Protein AF-J1L1T6-F1 (afdb_monomer_lite)

Secondary structure (DSSP, 8-state):
-------------EE-TTT--EESSHHHHHHHHTT-TT-PEEEEEEETTEEEEEEE---HHHHHHHHHHHTTT-HHHHHHHHHHHHHTTSEEEEEEEETT-----PPP-----

Foldseek 3Di:
DDPDDDDDPDPCWDADPQPRDTDNDPVVNVVCLLVVFSNWDWDWAAAQQKTKTFIASDDPVVVVVLVVVSVVRDVVVSVVVSVVCVVVVRTVDMDMGGNPPDDPDDDDPDPDD

pLDDT: mean 79.72, std 17.03, range [40.94, 95.56]

InterPro domains:
  IPR013087 Zinc finger C2H2-type [PS50157] (14-34)

Structure (mmCIF, N/CA/C/O backbone):
data_AF-J1L1T6-F1
#
_entry.id   AF-J1L1T6-F1
#
loop_
_atom_site.group_PDB
_atom_site.id
_atom_site.type_symbol
_atom_site.label_atom_id
_atom_site.label_alt_id
_atom_site.label_comp_id
_atom_site.label_asym_id
_atom_site.label_entity_id
_atom_site.label_seq_id
_atom_site.pdbx_PDB_ins_code
_atom_site.Cartn_x
_atom_site.Cartn_y
_atom_site.Cartn_z
_atom_site.occupancy
_atom_site.B_iso_or_equiv
_atom_site.auth_seq_id
_atom_site.auth_comp_id
_atom_site.auth_asym_id
_atom_site.auth_atom_id
_atom_site.pdbx_PDB_model_num
ATOM 1 N N . MET A 1 1 ? 46.156 -26.346 -22.655 1.00 45.94 1 MET A N 1
ATOM 2 C CA . MET A 1 1 ? 45.971 -24.902 -22.921 1.00 45.94 1 MET A CA 1
ATOM 3 C C . MET A 1 1 ? 45.251 -24.836 -24.255 1.00 45.94 1 MET A C 1
ATOM 5 O O . MET A 1 1 ? 45.761 -25.417 -25.196 1.00 45.94 1 MET A O 1
ATOM 9 N N . ILE A 1 2 ? 44.006 -24.384 -24.349 1.00 40.94 2 ILE A N 1
ATOM 10 C CA . ILE A 1 2 ? 43.652 -22.962 -24.396 1.00 40.94 2 ILE A CA 1
ATOM 11 C C . ILE A 1 2 ? 42.214 -22.803 -23.866 1.00 40.94 2 ILE A C 1
ATOM 13 O O . ILE A 1 2 ? 41.290 -23.436 -24.368 1.00 40.94 2 ILE A O 1
ATOM 17 N N . ILE A 1 3 ? 42.048 -21.968 -22.839 1.00 51.97 3 ILE A N 1
ATOM 18 C CA . ILE A 1 3 ? 40.759 -21.381 -22.462 1.00 51.97 3 ILE A CA 1
ATOM 19 C C . ILE A 1 3 ? 40.504 -20.302 -23.518 1.00 51.97 3 ILE A C 1
ATOM 21 O O . ILE A 1 3 ? 41.142 -19.252 -23.480 1.00 51.97 3 ILE A O 1
ATOM 25 N N . SER A 1 4 ? 39.666 -20.598 -24.511 1.00 51.22 4 SER A N 1
ATOM 26 C CA . SER A 1 4 ? 39.235 -19.611 -25.504 1.00 51.22 4 SER A CA 1
ATOM 27 C C . SER A 1 4 ? 37.937 -18.952 -25.055 1.00 51.22 4 SER A C 1
ATOM 29 O O . SER A 1 4 ? 37.021 -19.633 -24.601 1.00 51.22 4 SER A O 1
ATOM 31 N N . ASN A 1 5 ? 37.883 -17.641 -25.281 1.00 49.00 5 ASN A N 1
ATOM 32 C CA . ASN A 1 5 ? 36.828 -16.673 -24.978 1.00 49.00 5 ASN A CA 1
ATOM 33 C C . ASN A 1 5 ? 36.812 -16.184 -23.530 1.00 49.00 5 ASN A C 1
ATOM 35 O O . ASN A 1 5 ? 36.160 -16.748 -22.661 1.00 49.00 5 ASN A O 1
ATOM 39 N N . ILE A 1 6 ? 37.685 -15.230 -23.200 1.00 60.62 6 ILE A N 1
ATOM 40 C CA . ILE A 1 6 ? 37.565 -13.795 -23.547 1.00 60.62 6 ILE A CA 1
ATOM 41 C C . ILE A 1 6 ? 36.318 -13.218 -22.882 1.00 60.62 6 ILE A C 1
ATOM 43 O O . ILE A 1 6 ? 35.186 -13.591 -23.174 1.00 60.62 6 ILE A O 1
ATOM 47 N N . MET A 1 7 ? 36.621 -12.349 -21.925 1.00 49.12 7 MET A N 1
ATOM 48 C CA . MET A 1 7 ? 35.731 -11.601 -21.058 1.00 49.12 7 MET A CA 1
ATOM 49 C C . MET A 1 7 ? 34.573 -10.964 -21.832 1.00 49.12 7 MET A C 1
ATOM 51 O O . MET A 1 7 ? 34.784 -10.341 -22.867 1.00 49.12 7 MET A O 1
ATOM 55 N N . ASP A 1 8 ? 33.379 -11.131 -21.263 1.00 49.56 8 ASP A N 1
ATOM 56 C CA . ASP A 1 8 ? 32.101 -10.480 -21.563 1.00 49.56 8 ASP A CA 1
ATOM 57 C C . ASP A 1 8 ? 32.294 -9.000 -21.966 1.00 49.56 8 ASP A C 1
ATOM 59 O O . ASP A 1 8 ? 32.460 -8.118 -21.120 1.00 49.56 8 ASP A O 1
ATOM 63 N N . GLU A 1 9 ? 32.343 -8.725 -23.274 1.00 54.62 9 GLU A N 1
ATOM 64 C CA . GLU A 1 9 ? 32.408 -7.366 -23.810 1.00 54.62 9 GLU A CA 1
ATOM 65 C C . GLU A 1 9 ? 31.092 -6.635 -23.499 1.00 54.62 9 GLU A C 1
ATOM 67 O O . GLU A 1 9 ? 30.039 -6.916 -24.073 1.00 54.62 9 GLU A O 1
ATOM 72 N N . THR A 1 10 ? 31.171 -5.613 -22.643 1.00 57.59 10 THR A N 1
ATOM 73 C CA . THR A 1 10 ? 30.208 -4.496 -22.565 1.00 57.59 10 THR A CA 1
ATOM 74 C C . THR A 1 10 ? 28.756 -4.869 -22.251 1.00 57.59 10 THR A C 1
ATOM 76 O O . THR A 1 10 ? 27.822 -4.562 -22.995 1.00 57.59 10 THR A O 1
ATOM 79 N N . SER A 1 11 ? 28.507 -5.432 -21.070 1.00 60.28 11 SER A N 1
ATOM 80 C CA . SER A 1 11 ? 27.165 -5.355 -20.483 1.00 60.28 11 SER A CA 1
ATOM 81 C C . SER A 1 11 ? 26.906 -3.947 -19.915 1.00 60.28 11 SER A C 1
ATOM 83 O O . SER A 1 11 ? 26.729 -3.765 -18.713 1.00 60.28 11 SER A O 1
ATOM 85 N N . ASP A 1 12 ? 26.817 -2.928 -20.785 1.00 66.19 12 ASP A N 1
ATOM 86 C CA . ASP A 1 12 ? 26.250 -1.592 -20.485 1.00 66.19 12 ASP A CA 1
ATOM 87 C C . ASP A 1 12 ? 24.720 -1.668 -20.296 1.00 66.19 12 ASP A C 1
ATOM 89 O O . ASP A 1 12 ? 23.935 -0.810 -20.714 1.00 66.19 12 ASP A O 1
ATOM 93 N N . ARG A 1 13 ? 24.251 -2.767 -19.704 1.00 79.50 13 ARG A N 1
ATOM 94 C CA . ARG A 1 13 ? 22.847 -3.035 -19.449 1.00 79.50 13 ARG A CA 1
ATOM 95 C C . ARG A 1 13 ? 22.602 -2.893 -17.960 1.00 79.50 13 ARG A C 1
ATOM 97 O O . ARG A 1 13 ? 23.127 -3.626 -17.131 1.00 79.50 13 ARG A O 1
ATOM 104 N N . PHE A 1 14 ? 21.729 -1.963 -17.618 1.00 88.38 14 PHE A N 1
ATOM 105 C CA . PHE A 1 14 ? 21.262 -1.765 -16.258 1.00 88.38 14 PHE A CA 1
ATOM 106 C C . PHE A 1 14 ? 20.184 -2.807 -15.965 1.00 88.38 14 PHE A C 1
ATOM 108 O O . PHE A 1 14 ? 19.075 -2.712 -16.487 1.00 88.38 14 PHE A O 1
ATOM 115 N N . ILE A 1 15 ? 20.503 -3.824 -15.167 1.00 89.94 15 ILE A N 1
ATOM 116 C CA . ILE A 1 15 ? 19.588 -4.938 -14.883 1.00 89.94 15 ILE A CA 1
ATOM 117 C C . ILE A 1 15 ? 18.813 -4.672 -13.591 1.00 89.94 15 ILE A C 1
ATOM 119 O O . ILE A 1 15 ? 19.372 -4.309 -12.555 1.00 89.94 15 ILE A O 1
ATOM 123 N N . CYS A 1 16 ? 17.499 -4.877 -13.627 1.00 89.00 16 CYS A N 1
ATOM 124 C CA . CYS A 1 16 ? 16.680 -4.851 -12.427 1.00 89.00 16 CYS A CA 1
ATOM 125 C C . CYS A 1 16 ? 16.948 -6.091 -11.573 1.00 89.00 16 CYS A C 1
ATOM 127 O O . CYS A 1 16 ? 16.570 -7.197 -11.947 1.00 89.00 16 CYS A O 1
ATOM 129 N N . LYS A 1 17 ? 17.507 -5.901 -10.375 1.00 85.62 17 LYS A N 1
ATOM 130 C CA . LYS A 1 17 ? 17.789 -6.996 -9.430 1.00 85.62 17 LYS A CA 1
ATOM 131 C C . LYS A 1 17 ? 16.561 -7.782 -8.946 1.00 85.62 17 LYS A C 1
ATOM 133 O O . LYS A 1 17 ? 16.723 -8.825 -8.332 1.00 85.62 17 LYS A O 1
ATOM 138 N N . TYR A 1 18 ? 15.350 -7.268 -9.174 1.00 85.94 18 TYR A N 1
ATOM 139 C CA . TYR A 1 18 ? 14.105 -7.893 -8.714 1.00 85.94 18 TYR A CA 1
ATOM 140 C C . TYR A 1 18 ? 13.431 -8.745 -9.796 1.00 85.94 18 TYR A C 1
ATOM 142 O O . TYR A 1 18 ? 12.895 -9.803 -9.492 1.00 85.94 18 TYR A O 1
ATOM 150 N N . CYS A 1 19 ? 13.428 -8.290 -11.054 1.00 87.62 19 CYS A N 1
ATOM 151 C CA . CYS A 1 19 ? 12.747 -8.986 -12.156 1.00 87.62 19 CYS A CA 1
ATOM 152 C C . CYS A 1 19 ? 13.683 -9.463 -13.274 1.00 87.62 19 CYS A C 1
ATOM 154 O O . CYS A 1 19 ? 13.212 -10.073 -14.228 1.00 87.62 19 CYS A O 1
ATOM 156 N N . GLY A 1 20 ? 14.976 -9.139 -13.208 1.00 87.88 20 GLY A N 1
ATOM 157 C CA . GLY A 1 20 ? 15.968 -9.512 -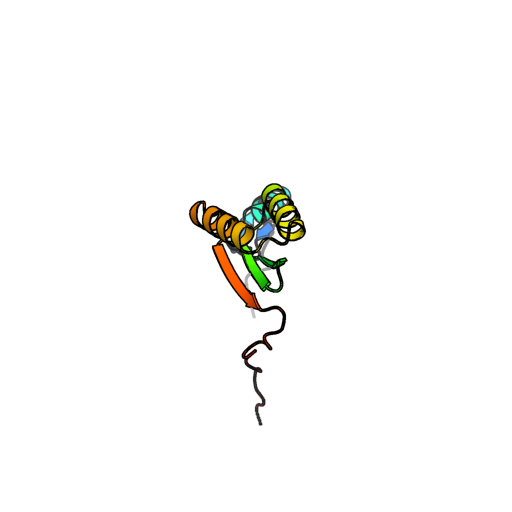14.215 1.00 87.88 20 GLY A CA 1
ATOM 158 C C . GLY A 1 20 ? 15.876 -8.749 -15.541 1.00 87.88 20 GLY A C 1
ATOM 159 O O . GLY A 1 20 ? 16.693 -8.991 -16.424 1.00 87.88 20 GLY A O 1
ATOM 160 N N . ARG A 1 21 ? 14.929 -7.810 -15.718 1.00 89.00 21 ARG A N 1
ATOM 161 C CA . ARG A 1 21 ? 14.849 -7.012 -16.957 1.00 89.00 21 ARG A CA 1
ATOM 162 C C . ARG A 1 21 ? 16.095 -6.150 -17.136 1.00 89.00 21 ARG A C 1
ATOM 164 O O . ARG A 1 21 ? 16.470 -5.409 -16.227 1.00 89.00 21 ARG A O 1
ATOM 171 N N . SER A 1 22 ? 16.675 -6.206 -18.329 1.00 90.94 22 SER A N 1
ATOM 172 C CA . SER A 1 22 ? 17.782 -5.355 -18.756 1.00 90.94 22 SER A CA 1
ATOM 173 C C . SER A 1 22 ? 17.278 -4.065 -19.396 1.00 90.94 22 SER A C 1
ATOM 175 O O . SER A 1 22 ? 16.378 -4.094 -20.235 1.00 90.94 22 SER A O 1
ATOM 177 N N . PHE A 1 23 ? 17.907 -2.948 -19.054 1.00 91.56 23 PHE A N 1
ATOM 178 C CA . PHE A 1 23 ? 17.635 -1.630 -19.617 1.00 91.56 23 PHE A CA 1
ATOM 179 C C . PHE A 1 23 ? 18.906 -1.064 -20.246 1.00 91.56 23 PHE A C 1
ATOM 181 O O . PHE A 1 23 ? 19.994 -1.231 -19.708 1.00 91.56 23 PHE A O 1
ATOM 188 N N . THR A 1 24 ? 18.769 -0.331 -21.348 1.00 90.75 24 THR A N 1
ATOM 189 C CA . THR A 1 24 ? 19.882 0.344 -22.044 1.00 90.75 24 THR A CA 1
ATOM 190 C C . THR A 1 24 ? 20.307 1.654 -21.373 1.00 90.75 24 THR A C 1
ATOM 192 O O . THR A 1 24 ? 21.159 2.379 -21.874 1.00 90.75 24 THR A O 1
ATOM 195 N N . SER A 1 25 ? 19.668 2.037 -20.265 1.00 90.62 25 SER A N 1
ATOM 196 C CA . SER A 1 25 ? 19.930 3.303 -19.581 1.00 90.62 25 SER A CA 1
ATOM 197 C C . SER A 1 25 ? 19.562 3.241 -18.104 1.00 90.62 25 SER A C 1
ATOM 199 O O . SER A 1 25 ? 18.494 2.737 -17.743 1.00 90.62 25 SER A O 1
ATOM 201 N N . MET A 1 26 ? 20.380 3.879 -17.261 1.00 87.94 26 MET A N 1
ATOM 202 C CA . MET A 1 26 ? 20.125 4.013 -15.823 1.00 87.94 26 MET A CA 1
ATOM 203 C C . MET A 1 26 ? 18.773 4.686 -15.545 1.00 87.94 26 MET A C 1
ATOM 205 O O . MET A 1 26 ? 18.020 4.233 -14.689 1.00 87.94 26 MET A O 1
ATOM 209 N N . LYS A 1 27 ? 18.406 5.733 -16.303 1.00 89.56 27 LYS A N 1
ATOM 210 C CA . LYS A 1 27 ? 17.092 6.395 -16.168 1.00 89.56 27 LYS A CA 1
ATOM 211 C C . LYS A 1 27 ? 15.928 5.431 -16.433 1.00 89.56 27 LYS A C 1
ATOM 213 O O . LYS A 1 27 ? 14.925 5.489 -15.724 1.00 89.56 27 LYS A O 1
ATOM 218 N N . GLY A 1 28 ? 16.077 4.537 -17.415 1.00 90.12 28 GLY A N 1
ATOM 219 C CA . GLY A 1 28 ? 15.096 3.496 -17.731 1.00 90.12 28 GLY A CA 1
ATOM 220 C C . GLY A 1 28 ? 14.943 2.502 -16.582 1.00 90.12 28 GLY A C 1
ATOM 221 O O . GLY A 1 28 ? 13.821 2.251 -16.143 1.00 90.12 28 GLY A O 1
ATOM 222 N N . LEU A 1 29 ? 16.066 2.043 -16.015 1.00 90.69 29 LEU A N 1
ATOM 223 C CA . LEU A 1 29 ? 16.060 1.198 -14.821 1.00 90.69 29 LEU A CA 1
ATOM 224 C C . LEU A 1 29 ? 15.397 1.909 -13.630 1.00 90.69 29 LEU A C 1
ATOM 226 O O . LEU A 1 29 ? 14.510 1.344 -13.002 1.00 90.69 29 LEU A O 1
ATOM 230 N N . VAL A 1 30 ? 15.769 3.155 -13.326 1.00 88.38 30 VAL A N 1
ATOM 231 C CA . VAL A 1 30 ? 15.193 3.915 -12.200 1.00 88.38 30 VAL A CA 1
ATOM 232 C C . VAL A 1 30 ? 13.689 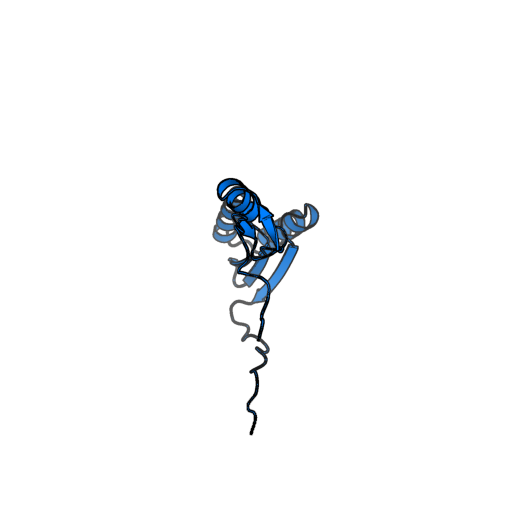4.129 -12.372 1.00 88.38 30 VAL A C 1
ATOM 234 O O . VAL A 1 30 ? 12.941 4.009 -11.402 1.00 88.38 30 VAL A O 1
ATOM 237 N N . SER A 1 31 ? 13.230 4.428 -13.590 1.00 87.75 31 SER A N 1
ATOM 238 C CA . SER A 1 31 ? 11.798 4.546 -13.884 1.00 87.75 31 SER A CA 1
ATOM 239 C C . SER A 1 31 ? 11.085 3.212 -13.670 1.00 87.75 31 SER A C 1
ATOM 241 O O . SER A 1 31 ? 10.083 3.153 -12.959 1.00 87.75 31 SER A O 1
ATOM 243 N N . HIS A 1 32 ? 11.661 2.122 -14.180 1.00 88.56 32 HIS A N 1
ATOM 244 C CA . HIS A 1 32 ? 11.144 0.778 -13.966 1.00 88.56 32 HIS A CA 1
ATOM 245 C C . HIS A 1 32 ? 11.075 0.405 -12.480 1.00 88.56 32 HIS A C 1
ATOM 247 O O . HIS A 1 32 ? 10.064 -0.129 -12.039 1.00 88.56 32 HIS A O 1
ATOM 253 N N . LEU A 1 33 ? 12.093 0.723 -11.675 1.00 83.69 33 LEU A N 1
ATOM 254 C CA . LEU A 1 33 ? 12.115 0.412 -10.241 1.00 83.69 33 LEU A CA 1
ATOM 255 C C . LEU A 1 33 ? 10.941 1.036 -9.469 1.00 83.69 33 LEU A C 1
ATOM 257 O O . LEU A 1 33 ? 10.549 0.497 -8.433 1.00 83.69 33 LEU A O 1
ATOM 261 N N . LYS A 1 34 ? 10.354 2.135 -9.959 1.00 79.25 34 LYS A N 1
ATOM 262 C CA . LYS A 1 34 ? 9.162 2.749 -9.348 1.00 79.25 34 LYS A CA 1
ATOM 263 C C . LYS A 1 34 ? 7.888 1.922 -9.535 1.00 79.25 34 LYS A C 1
ATOM 265 O O . LYS A 1 34 ? 6.977 2.084 -8.740 1.00 79.25 34 LYS A O 1
ATOM 270 N N . GLY A 1 35 ? 7.828 1.074 -10.562 1.00 77.69 35 GLY A N 1
ATOM 271 C CA . GLY A 1 35 ? 6.660 0.247 -10.896 1.00 77.69 35 GLY A CA 1
ATOM 272 C C . GLY A 1 35 ? 6.985 -1.234 -11.083 1.00 77.69 35 GLY A C 1
ATOM 273 O O . GLY A 1 35 ? 6.184 -1.978 -11.630 1.00 77.69 35 GLY A O 1
ATOM 274 N N . CYS A 1 36 ? 8.178 -1.677 -10.685 1.00 84.25 36 CYS A N 1
ATOM 275 C CA . CYS A 1 36 ? 8.587 -3.067 -10.815 1.00 84.25 36 CYS A CA 1
ATOM 276 C C . CYS A 1 36 ? 7.703 -3.959 -9.935 1.00 84.25 36 CYS A C 1
ATOM 278 O O . CYS A 1 36 ? 7.756 -3.873 -8.712 1.00 84.25 36 CYS A O 1
ATOM 280 N N . GLU A 1 37 ? 6.932 -4.843 -10.552 1.00 74.50 37 GLU A N 1
ATOM 281 C CA . GLU A 1 37 ? 5.985 -5.740 -9.875 1.00 74.50 37 GLU A CA 1
ATOM 282 C C . GLU A 1 37 ? 6.699 -6.712 -8.923 1.00 74.50 37 GLU A C 1
ATOM 284 O O . GLU A 1 37 ? 6.203 -7.053 -7.854 1.00 74.50 37 GLU A O 1
ATOM 289 N N . LYS A 1 38 ? 7.920 -7.128 -9.288 1.00 81.06 38 LYS A N 1
ATOM 290 C CA . LYS A 1 38 ? 8.762 -8.010 -8.466 1.00 81.06 38 LYS A CA 1
ATOM 291 C C . LYS A 1 38 ? 9.452 -7.277 -7.314 1.00 81.06 38 LYS A C 1
ATOM 293 O O . LYS A 1 38 ? 10.014 -7.916 -6.428 1.00 81.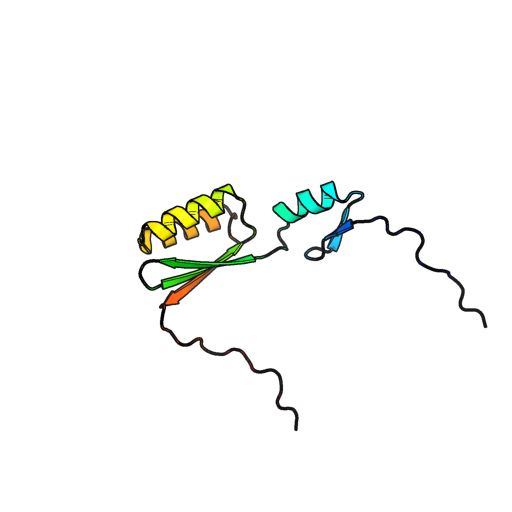06 38 LYS A O 1
ATOM 298 N N . ARG A 1 39 ? 9.426 -5.941 -7.305 1.00 79.12 39 ARG A N 1
ATOM 299 C CA . ARG A 1 39 ? 9.967 -5.119 -6.220 1.00 79.12 39 ARG A CA 1
ATOM 300 C C . ARG A 1 39 ? 8.898 -4.967 -5.136 1.00 79.12 39 ARG A C 1
ATOM 302 O O . ARG A 1 39 ? 8.257 -3.928 -5.022 1.00 79.12 39 ARG A O 1
ATOM 309 N N . ARG A 1 40 ? 8.700 -6.036 -4.365 1.00 77.38 40 ARG A N 1
ATOM 310 C CA . ARG A 1 40 ? 7.737 -6.103 -3.259 1.00 77.38 40 ARG A CA 1
ATOM 311 C C . ARG A 1 40 ? 8.358 -5.498 -1.999 1.00 77.38 40 ARG A C 1
ATOM 313 O O . ARG A 1 40 ? 9.357 -6.007 -1.500 1.00 77.38 40 ARG A O 1
ATOM 320 N N . PHE A 1 41 ? 7.776 -4.410 -1.509 1.00 84.19 41 PHE A N 1
ATOM 321 C CA . PHE A 1 41 ? 8.072 -3.843 -0.199 1.00 84.19 41 PHE A CA 1
ATOM 322 C C . PHE A 1 41 ? 7.061 -4.318 0.820 1.00 84.19 41 PHE A C 1
ATOM 324 O O . PHE A 1 41 ? 5.869 -4.404 0.535 1.00 84.19 41 PHE A O 1
ATOM 331 N N . GLU A 1 42 ? 7.566 -4.563 2.014 1.00 87.56 42 GLU A N 1
ATOM 332 C CA . GLU A 1 42 ? 6.777 -4.676 3.223 1.00 87.56 42 GLU A CA 1
ATOM 333 C C . GLU A 1 42 ? 6.744 -3.300 3.897 1.00 87.56 42 GLU A C 1
ATOM 335 O O . GLU A 1 42 ? 7.768 -2.623 4.012 1.00 87.56 42 GLU A O 1
ATOM 340 N N . THR A 1 43 ? 5.561 -2.825 4.272 1.00 89.75 43 THR A N 1
ATOM 341 C CA . THR A 1 43 ? 5.399 -1.585 5.038 1.00 89.75 43 THR A CA 1
ATOM 342 C C . THR A 1 43 ? 4.466 -1.836 6.203 1.00 89.75 43 THR A C 1
ATOM 344 O O . THR A 1 43 ? 3.357 -2.326 6.009 1.00 89.75 43 THR A O 1
ATOM 347 N N . LEU A 1 44 ? 4.926 -1.481 7.397 1.00 91.94 44 LEU A N 1
ATOM 348 C CA . LEU A 1 44 ? 4.178 -1.628 8.636 1.00 91.94 44 LEU A CA 1
ATOM 349 C C . LEU A 1 44 ? 3.430 -0.327 8.929 1.00 91.94 44 LEU A C 1
ATOM 351 O O . LEU A 1 44 ? 4.039 0.744 8.898 1.00 91.94 44 LEU A O 1
ATOM 355 N N . PHE A 1 45 ? 2.141 -0.437 9.232 1.00 92.44 45 PHE A N 1
ATOM 356 C CA . PHE A 1 45 ? 1.307 0.662 9.716 1.00 92.44 45 PHE A CA 1
ATOM 357 C C . PHE A 1 45 ? 0.700 0.281 11.058 1.00 92.44 45 PHE A C 1
ATOM 359 O O . PHE A 1 45 ? 0.189 -0.830 11.209 1.00 92.44 45 PHE A O 1
ATOM 366 N N . LYS A 1 46 ? 0.744 1.191 12.027 1.00 93.25 46 LYS A N 1
ATOM 367 C CA . LYS A 1 46 ? 0.178 0.965 13.360 1.00 93.25 46 LYS A CA 1
ATOM 368 C C . LYS A 1 46 ? -1.103 1.767 13.515 1.00 93.25 46 LYS A C 1
ATOM 370 O O . LYS A 1 46 ? -1.053 2.990 13.519 1.00 93.25 46 LYS A O 1
ATOM 375 N N . VAL A 1 47 ? -2.239 1.083 13.632 1.00 92.50 47 VAL A N 1
ATOM 376 C CA . VAL A 1 47 ? -3.560 1.729 13.698 1.00 92.50 47 VAL A CA 1
ATOM 377 C C . VAL A 1 47 ? -4.421 1.031 14.742 1.00 92.50 47 VAL A C 1
ATOM 379 O O . VAL A 1 47 ? -4.679 -0.167 14.629 1.00 92.50 47 VAL A O 1
ATOM 382 N N . GLY A 1 48 ? -4.866 1.761 15.762 1.00 85.75 48 GLY A N 1
ATOM 383 C CA . GLY A 1 48 ? -5.811 1.292 16.775 1.00 85.75 48 GLY A CA 1
ATOM 384 C C . GLY A 1 48 ? -5.351 0.047 17.540 1.00 85.75 48 GLY A C 1
ATOM 385 O O . GLY A 1 48 ? -6.173 -0.814 17.851 1.00 85.75 48 GLY A O 1
ATOM 386 N N . GLY A 1 49 ? -4.042 -0.102 17.780 1.00 89.12 49 GLY A N 1
ATOM 387 C CA . GLY A 1 49 ? -3.461 -1.285 18.434 1.00 89.12 49 GLY A CA 1
ATOM 388 C C . GLY A 1 49 ? -3.311 -2.514 17.528 1.00 89.12 49 GLY A C 1
ATOM 389 O O . GLY A 1 49 ? -3.089 -3.621 18.017 1.00 89.12 49 GLY A O 1
ATOM 390 N N . PHE A 1 50 ? -3.424 -2.345 16.211 1.00 91.75 50 PHE A N 1
ATOM 391 C CA . PHE A 1 50 ? -3.110 -3.369 15.219 1.00 91.75 50 PHE A CA 1
ATOM 392 C C . PHE A 1 50 ? -1.893 -2.960 14.395 1.00 91.75 50 PHE A C 1
ATOM 394 O O . PHE A 1 50 ? -1.685 -1.779 14.108 1.00 91.75 50 PHE A O 1
ATOM 401 N N . ILE A 1 51 ? -1.116 -3.954 13.983 1.00 93.62 51 ILE A N 1
ATOM 402 C CA . ILE A 1 51 ? -0.029 -3.809 13.026 1.00 93.62 51 ILE A CA 1
ATOM 403 C C . ILE A 1 51 ? -0.527 -4.351 11.690 1.00 93.62 51 ILE A C 1
ATOM 405 O O . ILE A 1 51 ? -0.831 -5.533 11.553 1.00 93.62 51 ILE A O 1
ATOM 409 N N . PHE A 1 52 ? -0.611 -3.470 10.703 1.00 93.69 52 PHE A N 1
ATOM 410 C CA . PHE A 1 52 ? -0.922 -3.813 9.326 1.00 93.69 52 PHE A CA 1
ATOM 411 C C . PHE A 1 52 ? 0.374 -3.934 8.543 1.00 93.69 52 PHE A C 1
ATOM 413 O O . PHE A 1 52 ? 1.074 -2.942 8.334 1.00 93.69 52 PHE A O 1
ATOM 420 N N . THR A 1 53 ? 0.667 -5.135 8.072 1.00 93.56 53 THR A N 1
ATOM 421 C CA . THR A 1 53 ? 1.824 -5.396 7.222 1.00 93.56 53 THR A CA 1
ATOM 422 C C . THR A 1 53 ? 1.353 -5.423 5.778 1.00 93.56 53 THR A C 1
ATOM 424 O O . THR A 1 53 ? 0.695 -6.363 5.344 1.00 93.56 53 THR A O 1
ATOM 427 N N . VAL A 1 54 ? 1.648 -4.364 5.029 1.00 91.12 54 VAL A N 1
ATOM 428 C CA . VAL A 1 54 ? 1.183 -4.180 3.649 1.00 91.12 54 VAL A CA 1
ATOM 429 C C . VAL A 1 54 ? 2.292 -4.550 2.674 1.00 91.12 54 VAL A C 1
ATOM 431 O O . VAL A 1 54 ? 3.405 -4.023 2.751 1.00 91.12 54 VAL A O 1
ATOM 434 N N . PHE A 1 55 ? 1.973 -5.421 1.719 1.00 88.12 55 PHE A N 1
ATOM 435 C CA . PHE A 1 55 ? 2.890 -5.888 0.689 1.00 88.12 55 PHE A CA 1
ATOM 436 C C . PHE A 1 55 ? 2.581 -5.248 -0.662 1.00 88.12 55 PHE A C 1
ATOM 438 O O . PHE A 1 55 ? 1.536 -5.505 -1.259 1.00 88.12 55 PHE A O 1
ATOM 445 N N . TRP A 1 56 ? 3.492 -4.422 -1.175 1.00 86.00 56 TRP A N 1
ATOM 446 C CA . TRP A 1 56 ? 3.213 -3.573 -2.338 1.00 86.00 56 TRP A CA 1
ATOM 447 C C . TRP A 1 56 ? 4.459 -2.927 -2.950 1.00 86.00 56 TRP A C 1
ATOM 449 O O . TRP A 1 56 ? 5.546 -2.994 -2.382 1.00 86.00 56 TRP A O 1
ATOM 459 N N . ASN A 1 57 ? 4.304 -2.258 -4.096 1.00 82.12 57 ASN A N 1
ATOM 460 C CA . ASN A 1 57 ? 5.300 -1.325 -4.630 1.00 82.12 57 ASN A CA 1
ATOM 461 C C . ASN A 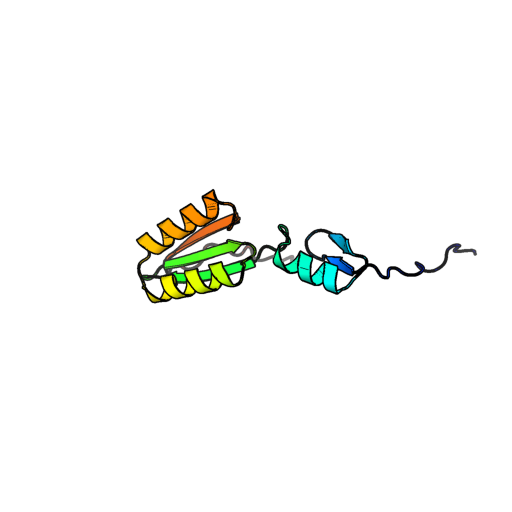1 57 ? 4.713 0.101 -4.640 1.00 82.12 57 ASN A C 1
ATOM 463 O O . ASN A 1 57 ? 4.120 0.519 -5.637 1.00 82.12 57 ASN A O 1
ATOM 467 N N . PRO A 1 58 ? 4.794 0.838 -3.517 1.00 70.00 58 PRO A N 1
ATOM 468 C CA . PRO A 1 58 ? 4.026 2.060 -3.339 1.00 70.00 58 PRO A CA 1
ATOM 469 C C . PRO A 1 58 ? 4.423 3.179 -4.292 1.00 70.00 58 PRO A C 1
ATOM 471 O O . PRO A 1 58 ? 5.586 3.580 -4.383 1.00 70.00 58 PRO A O 1
ATOM 474 N N . THR A 1 59 ? 3.414 3.817 -4.881 1.00 77.94 59 THR A N 1
ATOM 475 C CA . THR A 1 59 ? 3.584 5.175 -5.399 1.00 77.94 59 THR A CA 1
ATOM 476 C C . THR A 1 59 ? 3.558 6.178 -4.242 1.00 77.94 59 THR A C 1
ATOM 478 O O . THR A 1 59 ? 2.852 5.992 -3.246 1.00 77.94 59 THR A O 1
ATOM 481 N N . ARG A 1 60 ? 4.280 7.302 -4.384 1.00 77.44 60 ARG A N 1
ATOM 482 C CA . ARG A 1 60 ? 4.321 8.370 -3.360 1.00 77.44 60 ARG A CA 1
ATOM 483 C C . ARG A 1 60 ? 2.928 8.836 -2.920 1.00 77.44 60 ARG A C 1
ATOM 485 O O . ARG A 1 60 ? 2.743 9.182 -1.758 1.00 77.44 60 ARG A O 1
ATOM 492 N N . ARG A 1 61 ? 1.957 8.854 -3.843 1.00 82.69 61 ARG A N 1
ATOM 493 C CA . ARG A 1 61 ? 0.585 9.305 -3.570 1.00 82.69 61 ARG A CA 1
ATOM 494 C C . ARG A 1 61 ? -0.131 8.376 -2.596 1.00 82.69 61 ARG A C 1
ATOM 496 O O . ARG A 1 61 ? -0.662 8.850 -1.597 1.00 82.69 61 ARG A O 1
ATOM 503 N N . VAL A 1 62 ? -0.110 7.071 -2.862 1.00 85.75 62 VAL A N 1
ATOM 504 C CA . VAL A 1 62 ? -0.814 6.098 -2.016 1.00 85.75 62 VAL A CA 1
ATOM 505 C C . VAL A 1 62 ? -0.118 5.971 -0.662 1.00 85.75 62 VAL A C 1
ATOM 507 O O . VAL A 1 62 ? -0.788 5.956 0.365 1.00 85.75 62 VAL A O 1
ATOM 510 N N . GLN A 1 63 ? 1.219 6.021 -0.634 1.00 88.12 63 GLN A N 1
ATOM 511 C CA . GLN A 1 63 ? 1.982 6.053 0.617 1.00 88.12 63 GLN A CA 1
ATOM 512 C C . GLN A 1 63 ? 1.603 7.243 1.507 1.00 88.12 63 GLN A C 1
ATOM 514 O O . GLN A 1 63 ? 1.384 7.072 2.704 1.00 88.12 63 GLN A O 1
ATOM 519 N N . HIS A 1 64 ? 1.495 8.445 0.938 1.00 89.50 64 HIS A N 1
ATOM 520 C CA . HIS A 1 64 ? 1.085 9.624 1.699 1.00 89.50 64 HIS A CA 1
ATOM 521 C C . HIS A 1 64 ? -0.371 9.524 2.183 1.00 89.50 64 HIS A C 1
ATOM 523 O O . HIS A 1 64 ? -0.677 9.937 3.298 1.00 89.50 64 HIS A O 1
ATOM 529 N N . GLY A 1 65 ? -1.267 8.957 1.367 1.00 91.00 65 GLY A N 1
ATOM 530 C CA . GLY A 1 65 ? -2.655 8.695 1.753 1.00 91.00 65 GLY A CA 1
ATOM 531 C C . GLY A 1 65 ? -2.763 7.746 2.948 1.00 91.00 65 GLY A C 1
ATOM 532 O O . GLY A 1 65 ? -3.411 8.091 3.934 1.00 91.00 65 GLY A O 1
ATOM 533 N N . LEU A 1 66 ? -2.069 6.604 2.903 1.00 90.88 66 LEU A N 1
ATOM 534 C CA . LEU A 1 66 ? -2.079 5.630 3.999 1.00 90.88 66 LEU A CA 1
ATOM 535 C C . LEU A 1 66 ? -1.479 6.191 5.290 1.00 90.88 66 LEU A C 1
ATOM 537 O O . LEU A 1 66 ? -2.054 5.974 6.346 1.00 90.88 66 LEU A O 1
ATOM 541 N N . LYS A 1 67 ? -0.408 6.991 5.229 1.00 91.31 67 LYS A N 1
ATOM 542 C CA . LYS A 1 67 ? 0.134 7.656 6.432 1.00 91.31 67 LYS A CA 1
ATOM 543 C C . LYS A 1 67 ? -0.859 8.610 7.101 1.00 91.31 67 LYS A C 1
ATOM 545 O O . LYS A 1 67 ? -0.859 8.751 8.318 1.00 91.31 67 LYS A O 1
ATOM 550 N N . ARG A 1 68 ? -1.711 9.282 6.321 1.00 92.25 68 ARG A N 1
ATOM 551 C CA . ARG A 1 68 ? -2.775 10.131 6.883 1.00 92.25 68 ARG A CA 1
ATOM 552 C C . ARG A 1 68 ? -3.878 9.308 7.539 1.00 92.25 68 ARG A C 1
ATOM 554 O O . ARG A 1 68 ? -4.414 9.739 8.550 1.00 92.25 68 ARG A O 1
ATOM 561 N N . LEU A 1 69 ? -4.216 8.163 6.952 1.00 91.31 69 LEU A N 1
ATOM 562 C CA . LEU A 1 69 ? -5.178 7.220 7.522 1.00 91.31 69 LEU A CA 1
ATOM 563 C C . LEU A 1 69 ? -4.638 6.571 8.802 1.00 91.31 69 LEU A C 1
ATOM 565 O O . LEU A 1 69 ? -5.388 6.430 9.757 1.00 91.31 69 LEU A O 1
ATOM 569 N N . GLU A 1 70 ? -3.342 6.253 8.841 1.00 91.94 70 GLU A N 1
ATOM 570 C CA . GLU A 1 70 ? -2.647 5.767 10.038 1.00 91.94 70 GLU A CA 1
ATOM 571 C C . GLU A 1 70 ? -2.763 6.774 11.189 1.00 91.94 70 GLU A C 1
ATOM 573 O O . GLU A 1 70 ? -3.179 6.415 12.283 1.00 91.94 70 GLU A O 1
ATOM 578 N N . ALA A 1 71 ? -2.517 8.059 10.915 1.00 90.75 71 ALA A N 1
ATOM 579 C CA . ALA A 1 71 ? -2.680 9.126 11.904 1.00 90.75 71 ALA A CA 1
ATOM 580 C C . ALA A 1 71 ? -4.135 9.339 12.372 1.00 90.75 71 ALA A C 1
ATOM 582 O O . ALA A 1 71 ? -4.352 9.993 13.389 1.00 90.75 71 ALA A O 1
ATOM 583 N N . GLY A 1 72 ? -5.124 8.833 11.629 1.00 89.12 72 GLY A N 1
ATOM 584 C CA . GLY A 1 72 ? -6.537 8.889 12.005 1.00 89.12 72 GLY A CA 1
ATOM 585 C C . GLY A 1 72 ? -6.958 7.822 13.021 1.00 89.12 72 GLY A C 1
ATOM 586 O O . GLY A 1 72 ? -8.073 7.908 13.521 1.00 89.12 72 GLY A O 1
ATOM 587 N N . ASP A 1 73 ? -6.095 6.837 13.302 1.00 89.56 73 ASP A N 1
ATOM 588 C CA . ASP A 1 73 ? -6.281 5.763 14.292 1.00 89.56 73 ASP A CA 1
ATOM 589 C C . ASP A 1 73 ? -7.580 4.935 14.159 1.00 89.56 73 ASP A C 1
ATOM 591 O O . ASP A 1 73 ? -8.040 4.314 15.113 1.00 89.56 73 ASP A O 1
ATOM 595 N N . ASP A 1 74 ? -8.177 4.874 12.961 1.00 92.81 74 ASP A N 1
ATOM 596 C CA . ASP A 1 74 ? -9.388 4.084 12.700 1.00 92.81 74 ASP A CA 1
ATOM 597 C C . ASP A 1 74 ? -9.068 2.791 11.918 1.00 92.81 74 ASP A C 1
ATOM 599 O O . ASP A 1 74 ? -8.935 2.811 10.686 1.00 92.81 74 ASP A O 1
ATOM 603 N N . PRO A 1 75 ? -8.952 1.629 12.592 1.00 92.56 75 PRO A N 1
ATOM 604 C CA . PRO A 1 75 ? -8.553 0.386 11.938 1.00 92.56 75 PRO A CA 1
ATOM 605 C C . PRO A 1 75 ? -9.606 -0.145 10.954 1.00 92.56 75 PRO A C 1
ATOM 607 O O . PRO A 1 75 ? -9.254 -0.841 10.001 1.00 92.56 75 PRO A O 1
ATOM 610 N N . LYS A 1 76 ? -10.897 0.185 11.117 1.00 93.56 76 LYS A N 1
ATOM 611 C CA . LYS A 1 76 ? -11.958 -0.272 10.197 1.00 93.56 76 LYS A CA 1
ATOM 612 C C . LYS A 1 76 ? -11.900 0.471 8.864 1.00 93.56 76 LYS A C 1
ATOM 614 O O . LYS A 1 76 ? -12.002 -0.154 7.803 1.00 93.56 76 LYS A O 1
ATOM 619 N N . ALA A 1 77 ? -11.711 1.785 8.911 1.00 93.25 77 ALA A N 1
ATOM 620 C CA . ALA A 1 77 ? -11.465 2.617 7.746 1.00 93.25 77 ALA A CA 1
ATOM 621 C C . ALA A 1 77 ? -10.166 2.186 7.060 1.00 93.25 77 ALA A C 1
ATOM 623 O O . ALA A 1 77 ? -10.154 2.013 5.841 1.00 93.25 77 ALA A O 1
ATOM 624 N N . PHE A 1 78 ? -9.113 1.910 7.838 1.00 94.56 78 PHE A N 1
ATOM 625 C CA . PHE A 1 78 ? -7.842 1.425 7.306 1.00 94.56 78 PHE A CA 1
ATOM 626 C C . PHE A 1 78 ? -8.006 0.107 6.534 1.00 94.56 78 PHE A C 1
ATOM 628 O O . PHE A 1 78 ? -7.613 0.024 5.371 1.00 94.56 78 PHE A O 1
ATOM 635 N N . ILE A 1 79 ? -8.681 -0.892 7.118 1.00 94.69 79 ILE A N 1
ATOM 636 C CA . ILE A 1 79 ? -8.992 -2.169 6.449 1.00 94.69 79 ILE A CA 1
ATOM 637 C C . ILE A 1 79 ? -9.786 -1.947 5.162 1.00 94.69 79 ILE A C 1
ATOM 639 O O . ILE A 1 79 ? -9.498 -2.573 4.142 1.00 94.69 79 ILE A O 1
ATOM 643 N N . SER A 1 80 ? -10.790 -1.072 5.201 1.00 95.56 80 SER A N 1
ATOM 644 C CA . SER A 1 80 ? -11.642 -0.800 4.040 1.00 95.56 80 SER A CA 1
ATOM 645 C C . SER A 1 80 ? -10.833 -0.216 2.879 1.00 95.56 80 SER A C 1
ATOM 647 O O . SER A 1 80 ? -11.002 -0.638 1.736 1.00 95.56 80 SER A O 1
ATOM 649 N N . VAL A 1 81 ? -9.893 0.687 3.176 1.00 94.75 81 VAL A N 1
ATOM 650 C CA . VAL A 1 81 ? -8.974 1.245 2.177 1.00 94.75 81 VAL A CA 1
ATOM 651 C C . VAL A 1 81 ? -8.009 0.183 1.654 1.00 94.75 81 VAL A C 1
ATOM 653 O O . VAL A 1 81 ? -7.818 0.104 0.446 1.00 94.75 81 VAL A O 1
ATOM 656 N N . LEU A 1 82 ? -7.431 -0.665 2.512 1.00 94.12 82 LEU A N 1
ATOM 657 C CA . LEU A 1 82 ? -6.542 -1.741 2.055 1.00 94.12 82 LEU A CA 1
ATOM 658 C C . LEU A 1 82 ? -7.261 -2.731 1.132 1.00 94.12 82 LEU A C 1
ATOM 660 O O . LEU A 1 82 ? -6.710 -3.105 0.100 1.00 94.12 82 LEU A O 1
ATOM 664 N N . ARG A 1 83 ? -8.507 -3.106 1.446 1.00 95.12 83 ARG A N 1
ATOM 665 C CA . ARG A 1 83 ? -9.331 -3.942 0.556 1.00 95.12 83 ARG A CA 1
ATOM 666 C C . ARG A 1 83 ? -9.521 -3.286 -0.804 1.00 95.12 83 ARG A C 1
ATOM 668 O O . ARG A 1 83 ? -9.216 -3.912 -1.810 1.00 95.12 83 ARG A O 1
ATOM 675 N N . PHE A 1 84 ? -9.919 -2.015 -0.823 1.00 94.12 84 PHE A N 1
ATOM 676 C CA . PHE A 1 84 ? -10.065 -1.265 -2.067 1.00 94.12 84 PHE A CA 1
ATOM 677 C C . PHE A 1 84 ? -8.758 -1.228 -2.870 1.00 94.12 84 PHE A C 1
ATOM 679 O O . PHE A 1 84 ? -8.769 -1.510 -4.062 1.00 94.12 84 PHE A O 1
ATOM 686 N N . LEU A 1 85 ? -7.624 -0.937 -2.221 1.00 91.69 85 LEU A N 1
ATOM 687 C CA . LEU A 1 85 ? -6.312 -0.894 -2.874 1.00 91.69 85 LEU A CA 1
ATOM 688 C C . LEU A 1 85 ? -5.882 -2.251 -3.443 1.00 91.69 85 LEU A C 1
ATOM 690 O O . LEU A 1 85 ? -5.150 -2.280 -4.431 1.00 91.69 85 LEU A O 1
ATOM 694 N N . ARG A 1 86 ? -6.305 -3.356 -2.825 1.00 91.06 86 ARG A N 1
ATOM 695 C CA . ARG A 1 86 ? -6.058 -4.707 -3.334 1.00 91.06 86 ARG A CA 1
ATOM 696 C C . ARG A 1 86 ? -6.925 -4.994 -4.555 1.00 91.06 86 ARG A C 1
ATOM 698 O O . ARG A 1 86 ? -6.423 -5.534 -5.530 1.00 91.06 86 ARG A O 1
ATOM 705 N N . ASP A 1 87 ? -8.192 -4.590 -4.520 1.00 92.50 87 ASP A N 1
ATOM 706 C CA . ASP A 1 87 ? -9.137 -4.819 -5.618 1.00 92.50 87 ASP A CA 1
ATOM 707 C C . ASP A 1 87 ? -8.746 -4.044 -6.890 1.00 92.50 87 ASP A C 1
ATOM 709 O O . ASP A 1 87 ? -8.995 -4.513 -7.996 1.00 92.50 87 ASP A O 1
ATOM 713 N N . ILE A 1 88 ? -8.083 -2.888 -6.746 1.00 89.50 88 ILE A N 1
ATOM 714 C CA . ILE A 1 88 ? -7.483 -2.138 -7.868 1.00 89.50 88 ILE A CA 1
ATOM 715 C C . ILE A 1 88 ? -6.013 -2.510 -8.143 1.00 89.50 88 ILE A C 1
ATOM 717 O O . ILE A 1 88 ? -5.313 -1.763 -8.826 1.00 89.50 88 ILE A O 1
ATOM 721 N N . GLU A 1 89 ? -5.530 -3.616 -7.567 1.00 86.00 89 GLU A N 1
ATOM 722 C CA . GLU A 1 89 ? -4.188 -4.187 -7.774 1.00 86.00 89 GLU A CA 1
ATOM 723 C C . GLU A 1 89 ? -3.019 -3.231 -7.453 1.00 86.00 89 GLU A C 1
ATOM 725 O O . GLU A 1 89 ? -1.900 -3.377 -7.946 1.00 86.00 89 GLU A O 1
ATOM 730 N N . VAL A 1 90 ? -3.251 -2.238 -6.590 1.00 86.25 90 VAL A N 1
ATOM 731 C CA . VAL A 1 90 ? -2.205 -1.315 -6.120 1.00 86.25 90 VAL A CA 1
ATOM 732 C C . VAL A 1 90 ? -1.354 -1.956 -5.025 1.00 86.25 90 VAL A C 1
ATOM 734 O O . VAL A 1 90 ? -0.147 -1.704 -4.948 1.00 86.25 90 VAL A O 1
ATOM 737 N N . ILE A 1 91 ? -1.972 -2.768 -4.166 1.00 88.69 91 ILE A N 1
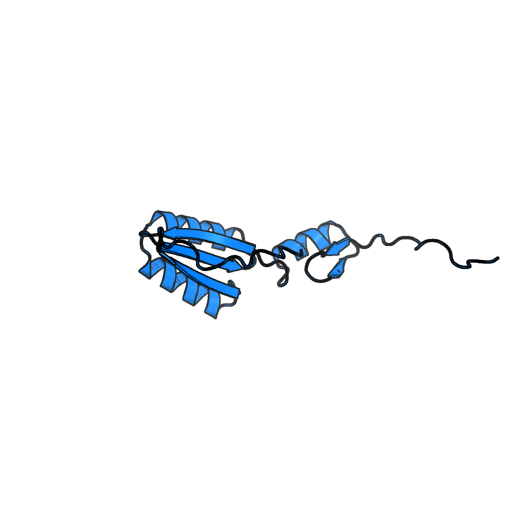ATOM 738 C CA . ILE A 1 91 ? -1.266 -3.617 -3.200 1.00 88.69 91 ILE A CA 1
ATOM 739 C C . ILE A 1 91 ? -1.407 -5.079 -3.611 1.00 88.69 91 ILE A C 1
ATOM 741 O O . ILE A 1 91 ? -2.434 -5.479 -4.148 1.00 88.69 91 ILE A O 1
ATOM 745 N N . VAL A 1 92 ? -0.372 -5.871 -3.337 1.00 85.94 92 VAL A N 1
ATOM 746 C CA . VAL A 1 92 ? -0.373 -7.309 -3.622 1.00 85.94 92 VAL A CA 1
ATOM 747 C C . VAL A 1 92 ? -1.188 -8.037 -2.562 1.00 85.94 92 VAL A C 1
ATOM 749 O O . VAL A 1 92 ? -2.061 -8.828 -2.890 1.00 85.94 92 VAL A O 1
ATOM 752 N N . ASP A 1 93 ? -0.883 -7.776 -1.290 1.00 89.50 93 ASP A N 1
ATOM 753 C CA . ASP A 1 93 ? -1.551 -8.411 -0.156 1.00 89.50 93 ASP A CA 1
ATOM 754 C C . ASP A 1 93 ? -1.299 -7.622 1.143 1.00 89.50 93 ASP A C 1
ATOM 756 O O . ASP A 1 93 ? -0.509 -6.671 1.148 1.00 89.50 93 ASP A O 1
ATOM 760 N N . TYR A 1 94 ? -1.946 -8.000 2.246 1.00 93.62 94 TYR A N 1
ATOM 761 C CA . TYR A 1 94 ? -1.675 -7.438 3.566 1.00 93.62 94 TYR A CA 1
ATOM 762 C C . TYR A 1 94 ? -2.065 -8.408 4.690 1.00 93.62 94 TYR A C 1
ATOM 764 O O . TYR A 1 94 ? -3.072 -9.109 4.597 1.00 93.62 94 TYR A O 1
ATOM 772 N N . THR A 1 95 ? -1.312 -8.392 5.790 1.00 94.31 95 THR A N 1
ATOM 773 C CA . THR A 1 95 ? -1.655 -9.115 7.025 1.00 94.31 95 THR A CA 1
ATOM 774 C C . THR A 1 95 ? -2.002 -8.142 8.147 1.00 94.31 95 THR A C 1
ATOM 776 O O . THR A 1 95 ? -1.675 -6.953 8.089 1.00 94.31 95 THR A O 1
ATOM 779 N N . ILE A 1 96 ? -2.729 -8.641 9.148 1.00 93.50 96 ILE A N 1
ATOM 780 C CA . ILE A 1 96 ? -3.146 -7.872 10.320 1.00 93.50 96 ILE A CA 1
ATOM 781 C C . ILE A 1 96 ? -2.755 -8.663 11.562 1.00 93.50 96 ILE A C 1
ATOM 783 O O . ILE A 1 96 ? -3.255 -9.767 11.773 1.00 93.50 96 ILE A O 1
ATOM 787 N N . ASP A 1 97 ? -1.938 -8.050 12.404 1.00 93.69 97 ASP A N 1
ATOM 788 C CA . ASP A 1 97 ? -1.539 -8.571 13.703 1.00 93.69 97 ASP A CA 1
ATOM 789 C C . ASP A 1 97 ? -2.006 -7.625 14.812 1.00 93.69 97 ASP A C 1
ATOM 791 O O . ASP A 1 97 ? -2.247 -6.437 14.590 1.00 93.69 97 ASP A O 1
ATOM 795 N N . ARG A 1 98 ? -2.158 -8.141 16.033 1.00 88.12 98 ARG A N 1
ATOM 796 C CA . ARG A 1 98 ? -2.375 -7.290 17.213 1.00 88.12 98 ARG A CA 1
ATOM 797 C C . ARG A 1 98 ? -1.024 -6.766 17.698 1.00 88.12 98 ARG A C 1
ATOM 799 O O . ARG A 1 98 ? -0.096 -7.556 17.860 1.00 88.12 98 ARG A O 1
ATOM 806 N N . ASP A 1 99 ? -0.921 -5.462 17.951 1.00 76.62 99 ASP A N 1
ATOM 807 C CA . ASP A 1 99 ? 0.254 -4.842 18.579 1.00 76.62 99 ASP A CA 1
ATOM 808 C C . ASP A 1 99 ? 0.371 -5.433 19.998 1.00 76.62 99 ASP A C 1
ATOM 810 O O . ASP A 1 99 ? -0.426 -5.134 20.885 1.00 76.62 99 ASP A O 1
ATOM 814 N N . GLY A 1 100 ? 1.267 -6.415 20.158 1.00 67.06 100 GLY A N 1
ATOM 815 C CA . GLY A 1 100 ? 1.417 -7.210 21.385 1.00 67.06 100 GLY A CA 1
ATOM 816 C C . GLY A 1 100 ? 1.266 -8.729 21.229 1.00 67.06 100 GLY A C 1
ATOM 817 O O . GLY A 1 100 ? 1.508 -9.453 22.193 1.00 67.06 100 GLY A O 1
ATOM 818 N N . ALA A 1 101 ? 0.920 -9.249 20.046 1.00 52.34 101 ALA A N 1
ATOM 819 C CA . ALA A 1 101 ? 1.042 -10.680 19.771 1.00 52.34 101 ALA A CA 1
ATOM 820 C C . ALA A 1 101 ? 2.516 -11.014 19.491 1.00 52.34 101 ALA A C 1
ATOM 822 O O . ALA A 1 101 ? 3.078 -10.603 18.478 1.00 52.34 101 ALA A O 1
ATOM 823 N N . ALA A 1 102 ? 3.159 -11.735 20.411 1.00 46.88 102 ALA A N 1
ATOM 824 C CA . ALA A 1 102 ? 4.462 -12.341 20.174 1.00 46.88 102 ALA A CA 1
ATOM 825 C C . ALA A 1 102 ? 4.409 -13.151 18.868 1.00 46.88 102 ALA A C 1
ATOM 827 O O . ALA A 1 102 ? 3.573 -14.044 18.726 1.00 46.88 102 ALA A O 1
ATOM 828 N N . ALA A 1 103 ? 5.267 -12.799 17.911 1.00 46.28 103 ALA A N 1
ATOM 829 C CA . ALA A 1 103 ? 5.316 -13.417 16.594 1.00 46.28 103 ALA A CA 1
ATOM 830 C C . ALA A 1 103 ? 5.408 -14.954 16.704 1.00 46.28 103 ALA A C 1
ATOM 832 O O . ALA A 1 103 ? 6.337 -15.457 17.346 1.00 46.28 103 ALA A O 1
ATOM 833 N N . PRO A 1 104 ? 4.506 -15.729 16.075 1.00 47.97 104 PRO A N 1
ATOM 834 C CA . PRO A 1 104 ? 4.715 -17.156 15.935 1.00 47.97 104 PRO A CA 1
ATOM 835 C C . PRO A 1 104 ? 5.762 -17.400 14.839 1.00 47.97 104 PRO A C 1
ATOM 837 O O . PRO A 1 104 ? 5.478 -17.301 13.651 1.00 47.97 104 PRO A O 1
ATOM 840 N N . GLY A 1 105 ? 6.978 -17.738 15.269 1.00 51.28 105 GLY A N 1
ATOM 841 C CA . GLY A 1 105 ? 7.908 -18.576 14.511 1.00 51.28 105 GLY A CA 1
ATOM 842 C C . GLY A 1 105 ? 8.593 -17.938 13.304 1.00 51.28 105 GLY A C 1
ATOM 843 O O . GLY A 1 105 ? 8.246 -18.212 12.160 1.00 51.28 105 GLY A O 1
ATOM 844 N N . THR A 1 106 ? 9.703 -17.243 13.542 1.00 47.75 106 THR A N 1
ATOM 845 C CA . THR A 1 106 ? 10.843 -17.352 12.624 1.00 47.75 106 THR A CA 1
ATOM 846 C C . THR A 1 106 ? 11.373 -18.790 12.708 1.00 47.75 106 THR A C 1
ATOM 848 O O . THR A 1 106 ? 11.743 -19.223 13.803 1.00 47.75 106 THR A O 1
ATOM 851 N N . PRO A 1 107 ? 11.451 -19.560 11.608 1.00 42.31 107 PRO A N 1
ATOM 852 C CA . PRO A 1 107 ? 12.240 -20.782 11.609 1.00 42.31 107 PRO A CA 1
ATOM 853 C C . PRO A 1 107 ? 13.705 -20.376 11.801 1.00 42.31 107 PRO A C 1
ATOM 855 O O . PRO A 1 107 ? 14.267 -19.670 10.963 1.00 42.31 107 PRO A O 1
ATOM 858 N N . GLN A 1 108 ? 14.320 -20.786 12.912 1.00 46.06 108 GLN A N 1
ATOM 859 C CA . GLN A 1 108 ? 15.771 -20.714 13.069 1.00 46.06 108 GLN A CA 1
ATOM 860 C C . GLN A 1 108 ? 16.418 -21.632 12.020 1.00 46.06 108 GLN A C 1
ATOM 862 O O . GLN A 1 108 ? 16.130 -22.833 12.016 1.00 46.06 108 GLN A O 1
ATOM 867 N N . PRO A 1 109 ? 17.297 -21.129 11.138 1.00 41.28 109 PRO A N 1
ATOM 868 C CA . PRO A 1 109 ? 18.103 -22.006 10.312 1.00 41.28 109 PRO A CA 1
ATOM 869 C C . PRO A 1 109 ? 19.178 -22.665 11.186 1.00 41.28 109 PRO A C 1
ATOM 871 O O . PRO A 1 109 ? 20.128 -22.018 11.611 1.00 41.28 109 PRO A O 1
ATOM 874 N N . GLY A 1 110 ? 18.999 -23.963 11.436 1.00 43.81 110 GLY A N 1
ATOM 875 C CA . GLY A 1 110 ? 20.080 -24.941 11.561 1.00 43.81 110 GLY A CA 1
ATOM 876 C C . GLY A 1 110 ? 21.057 -24.773 12.724 1.00 43.81 110 GLY A C 1
ATOM 877 O O . GLY A 1 110 ? 22.169 -24.288 12.539 1.00 43.81 110 GLY A O 1
ATOM 878 N N . ALA A 1 111 ? 20.716 -25.354 13.875 1.00 44.72 111 ALA A N 1
ATOM 879 C CA . ALA A 1 111 ? 21.723 -26.016 14.698 1.00 44.72 111 ALA A CA 1
ATOM 880 C C . ALA A 1 111 ? 22.063 -27.358 14.025 1.00 44.72 111 ALA A C 1
ATOM 882 O O . ALA A 1 111 ? 21.407 -28.369 14.2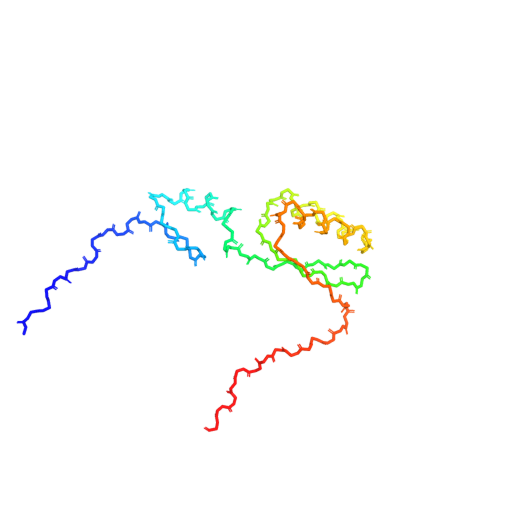69 1.00 44.72 111 ALA A O 1
ATOM 883 N N . ALA A 1 112 ? 23.030 -27.344 13.105 1.00 44.88 112 ALA A N 1
ATOM 884 C CA . ALA A 1 112 ? 23.682 -28.564 12.645 1.00 44.88 112 ALA A CA 1
ATOM 885 C C . ALA A 1 112 ? 24.773 -28.919 13.662 1.00 44.88 112 ALA A C 1
ATOM 887 O O . ALA A 1 112 ? 25.636 -28.092 13.962 1.00 44.88 112 ALA A O 1
ATOM 888 N N . SER A 1 113 ? 24.625 -30.110 14.242 1.00 49.56 113 SER A N 1
ATOM 889 C CA . SER A 1 113 ? 25.567 -30.771 15.151 1.00 49.56 113 SER A CA 1
ATOM 890 C C . SER A 1 113 ? 26.834 -31.230 14.440 1.00 49.56 113 SER A C 1
ATOM 892 O O . SER A 1 113 ? 26.761 -31.466 13.212 1.00 49.56 113 SER A O 1
#

Sequence (113 aa):
MIISNIMDETSDRFICKYCGRSFTSMKGLVSHLKGCEKRRFETLFKVGGFIFTVFWNPTRRVQHGLKRLEAGDDPKAFISVLRFLRDIEVIVDYTIDRDGAAAPGTPQPGAAS

Radius of gyration: 20.78 Å; chains: 1; bounding box: 58×41×47 Å

Organism: NCBI:txid28892